Protein AF-A0A699XBU5-F1 (afdb_monomer)

Structure (mmCIF, N/CA/C/O backbone):
data_AF-A0A699XBU5-F1
#
_entry.id   AF-A0A699XBU5-F1
#
loop_
_atom_site.group_PDB
_atom_site.id
_atom_site.type_symbol
_atom_site.label_atom_id
_atom_site.label_alt_id
_atom_site.label_comp_id
_atom_site.label_asym_id
_atom_site.label_entity_id
_atom_site.label_seq_id
_atom_site.pdbx_PDB_ins_code
_atom_site.Cartn_x
_atom_site.Cartn_y
_atom_site.Cartn_z
_atom_site.occupancy
_atom_site.B_iso_or_equiv
_atom_site.auth_seq_id
_atom_site.auth_comp_id
_atom_site.auth_asym_id
_atom_site.auth_atom_id
_atom_site.pdbx_PDB_model_num
ATOM 1 N N . TYR A 1 1 ? -12.175 -11.926 5.152 1.00 63.84 1 TYR A N 1
ATOM 2 C CA . TYR A 1 1 ? -12.027 -10.549 4.654 1.00 63.84 1 TYR A CA 1
ATOM 3 C C . TYR A 1 1 ? -12.823 -10.483 3.366 1.00 63.84 1 TYR A C 1
ATOM 5 O O . TYR A 1 1 ? -12.672 -11.390 2.562 1.00 63.84 1 TYR A O 1
ATOM 13 N N . TYR A 1 2 ? -13.749 -9.534 3.260 1.00 68.44 2 TYR A N 1
ATOM 14 C CA . TYR A 1 2 ? -14.455 -9.202 2.021 1.00 68.44 2 TYR A CA 1
ATOM 15 C C . TYR A 1 2 ? -13.964 -7.795 1.672 1.00 68.44 2 TYR A C 1
ATOM 17 O O . TYR A 1 2 ? -13.997 -6.936 2.554 1.00 68.44 2 TYR A O 1
ATOM 25 N N . GLY A 1 3 ? -13.378 -7.622 0.490 1.00 72.38 3 GLY A N 1
ATOM 26 C CA . GLY A 1 3 ? -12.582 -6.451 0.118 1.00 72.38 3 GLY A CA 1
ATOM 27 C C . GLY A 1 3 ? -12.008 -6.586 -1.292 1.00 72.38 3 GLY A C 1
ATOM 28 O O . GLY A 1 3 ? -12.325 -7.548 -1.987 1.00 72.38 3 GLY A O 1
ATOM 29 N N . GLY A 1 4 ? -11.141 -5.651 -1.691 1.00 77.69 4 GLY A N 1
ATOM 30 C CA . GLY A 1 4 ? -10.569 -5.594 -3.047 1.00 77.69 4 GLY A CA 1
ATOM 31 C C . GLY A 1 4 ? -9.492 -6.633 -3.376 1.00 77.69 4 GLY A C 1
ATOM 32 O O . GLY A 1 4 ? -9.085 -6.731 -4.527 1.00 77.69 4 GLY A O 1
ATOM 33 N N . PHE A 1 5 ? -9.034 -7.426 -2.401 1.00 82.88 5 PHE A N 1
ATOM 34 C CA . PHE A 1 5 ? -7.984 -8.429 -2.609 1.00 82.88 5 PHE A CA 1
ATOM 35 C C . PHE A 1 5 ? -8.301 -9.766 -1.944 1.00 82.88 5 PHE A C 1
ATOM 37 O O . PHE A 1 5 ? -8.824 -9.817 -0.826 1.00 82.88 5 PHE A O 1
ATOM 44 N N . GLU A 1 6 ? -7.870 -10.866 -2.561 1.00 86.44 6 GLU A N 1
ATOM 45 C CA . GLU A 1 6 ? -7.743 -12.124 -1.837 1.00 86.44 6 GLU A CA 1
ATOM 46 C C . GLU A 1 6 ? -6.450 -12.149 -1.013 1.00 86.44 6 GLU A C 1
ATOM 48 O O . GLU A 1 6 ? -5.444 -11.506 -1.325 1.00 86.44 6 GLU A O 1
ATOM 53 N N . ARG A 1 7 ? -6.441 -12.946 0.062 1.00 85.38 7 ARG A N 1
ATOM 54 C CA . ARG A 1 7 ? -5.255 -13.096 0.920 1.00 85.38 7 ARG A CA 1
ATOM 55 C C . ARG A 1 7 ? -4.029 -13.566 0.128 1.00 85.38 7 ARG A C 1
ATOM 57 O O . ARG A 1 7 ? -2.927 -13.087 0.383 1.00 85.38 7 ARG A O 1
ATOM 64 N N . ALA A 1 8 ? -4.232 -14.484 -0.815 1.00 88.62 8 ALA A N 1
ATOM 65 C CA . ALA A 1 8 ? -3.166 -15.015 -1.656 1.00 88.62 8 ALA A CA 1
ATOM 66 C C . ALA A 1 8 ? -2.568 -13.943 -2.583 1.00 88.62 8 ALA A C 1
ATOM 68 O O . ALA A 1 8 ? -1.359 -13.954 -2.820 1.00 88.62 8 ALA A O 1
ATOM 69 N N . ASP A 1 9 ? -3.379 -12.995 -3.058 1.00 86.19 9 ASP A N 1
ATOM 70 C CA . ASP A 1 9 ? -2.9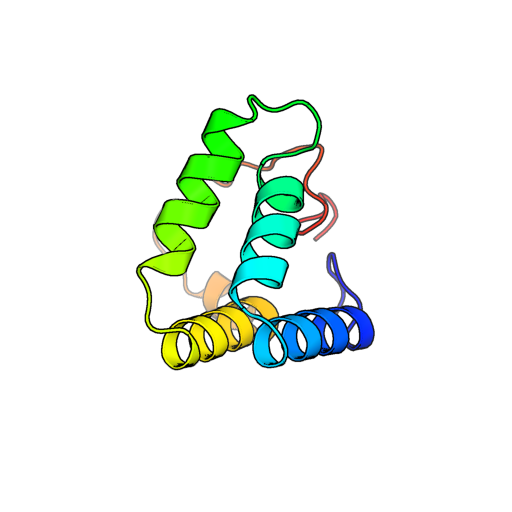06 -11.882 -3.886 1.00 86.19 9 ASP A CA 1
ATOM 71 C C . ASP A 1 9 ? -2.022 -10.941 -3.067 1.00 86.19 9 ASP A C 1
ATOM 73 O O . ASP A 1 9 ? -0.919 -10.592 -3.488 1.00 86.19 9 ASP A O 1
ATOM 77 N N . LEU A 1 10 ? -2.444 -10.602 -1.843 1.00 85.62 10 LEU A N 1
ATOM 78 C CA . LEU A 1 10 ? -1.647 -9.776 -0.930 1.00 85.62 10 LEU A CA 1
ATOM 79 C C . LEU A 1 10 ? -0.301 -10.431 -0.591 1.00 85.62 10 LEU A C 1
ATOM 81 O O . LEU A 1 10 ? 0.733 -9.766 -0.579 1.00 85.62 10 LEU A O 1
ATOM 85 N N . GLU A 1 11 ? -0.280 -11.742 -0.357 1.00 87.69 11 GLU A N 1
ATOM 86 C CA . GLU A 1 11 ? 0.960 -12.479 -0.090 1.00 87.69 11 GLU A CA 1
ATOM 87 C C . GLU A 1 11 ? 1.912 -12.482 -1.295 1.00 87.69 11 GLU A C 1
ATOM 89 O O . GLU A 1 11 ? 3.130 -12.359 -1.119 1.00 87.69 11 GLU A O 1
ATOM 94 N N . GLN A 1 12 ? 1.379 -12.543 -2.519 1.00 87.81 12 GLN A N 1
ATOM 95 C CA . GLN A 1 12 ? 2.172 -12.396 -3.741 1.00 87.81 12 GLN A CA 1
ATOM 96 C C . GLN A 1 12 ? 2.740 -10.980 -3.877 1.00 87.81 12 GLN A C 1
ATOM 98 O O . GLN A 1 12 ? 3.933 -10.829 -4.149 1.00 87.81 12 GLN A O 1
ATOM 103 N N . VAL A 1 13 ? 1.929 -9.948 -3.619 1.00 85.00 13 VAL A N 1
ATOM 104 C CA . VAL A 1 13 ? 2.362 -8.540 -3.628 1.00 85.00 13 VAL A CA 1
ATOM 105 C C . VAL A 1 13 ? 3.504 -8.319 -2.631 1.00 85.00 13 VAL A C 1
ATOM 107 O O . VAL A 1 13 ? 4.538 -7.751 -2.990 1.00 85.00 13 VAL A O 1
ATOM 110 N N . LEU A 1 14 ? 3.366 -8.820 -1.401 1.00 86.44 14 LEU A N 1
ATOM 111 C CA . LEU A 1 14 ? 4.389 -8.687 -0.360 1.00 86.44 14 LEU A CA 1
ATOM 112 C C . LEU A 1 14 ? 5.660 -9.480 -0.690 1.00 86.44 14 LEU A C 1
ATOM 114 O O . LEU A 1 14 ? 6.771 -8.998 -0.460 1.00 86.44 14 LEU A O 1
ATOM 118 N N . THR A 1 15 ? 5.521 -10.675 -1.267 1.00 89.81 15 THR A N 1
ATOM 119 C CA . THR A 1 15 ? 6.664 -11.475 -1.737 1.00 89.81 15 THR A CA 1
ATOM 120 C C . THR A 1 15 ? 7.441 -10.747 -2.830 1.00 89.81 15 THR A C 1
ATOM 122 O O . THR A 1 15 ? 8.668 -10.653 -2.756 1.00 89.81 15 THR A O 1
ATOM 125 N N . ALA A 1 16 ? 6.741 -10.182 -3.817 1.00 88.50 16 ALA A N 1
ATOM 126 C CA . ALA A 1 16 ? 7.352 -9.433 -4.910 1.00 88.50 16 ALA A CA 1
ATOM 127 C C . ALA A 1 16 ? 8.102 -8.192 -4.401 1.00 88.50 16 ALA A C 1
ATOM 129 O O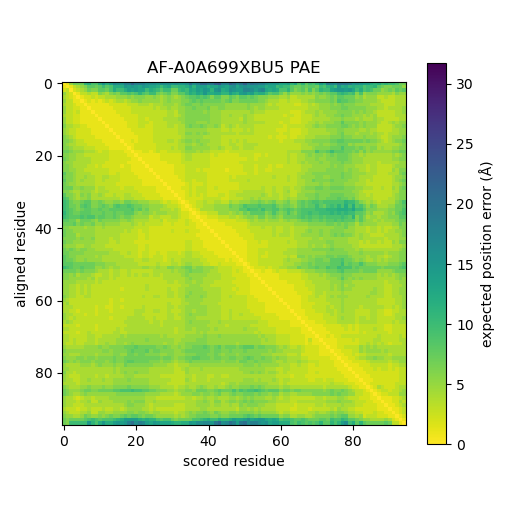 . ALA A 1 16 ? 9.237 -7.943 -4.812 1.00 88.50 16 ALA A O 1
ATOM 130 N N . MET A 1 17 ? 7.509 -7.467 -3.449 1.00 87.69 17 MET A N 1
ATOM 131 C CA . MET A 1 17 ? 8.136 -6.320 -2.790 1.00 87.69 17 MET A CA 1
ATOM 132 C C . MET A 1 17 ? 9.444 -6.696 -2.085 1.00 87.69 17 MET A C 1
ATOM 134 O O . MET A 1 17 ? 10.446 -5.999 -2.232 1.00 87.69 17 MET A O 1
ATOM 138 N N . ARG A 1 18 ? 9.455 -7.817 -1.350 1.00 85.94 18 ARG A N 1
ATOM 139 C CA . ARG A 1 18 ? 10.650 -8.317 -0.650 1.00 85.94 18 ARG A CA 1
ATOM 140 C C . ARG A 1 18 ? 11.737 -8.797 -1.617 1.00 85.94 18 ARG A C 1
ATOM 142 O O . ARG A 1 18 ? 12.916 -8.692 -1.293 1.00 85.94 18 ARG A O 1
ATOM 149 N N . ALA A 1 19 ? 11.357 -9.316 -2.785 1.00 90.19 19 ALA A N 1
ATOM 150 C CA . ALA A 1 19 ? 12.297 -9.791 -3.799 1.00 90.19 19 ALA A CA 1
ATOM 151 C C . ALA A 1 19 ? 12.963 -8.644 -4.577 1.00 90.19 19 ALA A C 1
ATOM 153 O O . ALA A 1 19 ? 14.167 -8.688 -4.828 1.00 90.19 19 ALA A O 1
ATOM 154 N N . ASN A 1 20 ? 12.197 -7.622 -4.971 1.00 89.69 20 ASN A N 1
ATOM 155 C CA . ASN A 1 20 ? 12.723 -6.442 -5.654 1.00 89.69 20 ASN A CA 1
ATOM 156 C C . ASN A 1 20 ? 11.831 -5.218 -5.408 1.00 89.69 20 ASN A C 1
ATOM 158 O O . ASN A 1 20 ? 10.874 -4.963 -6.141 1.00 89.69 20 ASN A O 1
ATOM 162 N N . TYR A 1 21 ? 12.200 -4.431 -4.398 1.00 86.88 21 TYR A N 1
ATOM 163 C CA . TYR A 1 21 ? 11.433 -3.268 -3.960 1.00 86.88 21 TYR A CA 1
ATOM 164 C C . TYR A 1 21 ? 11.251 -2.205 -5.053 1.00 86.88 21 TYR A C 1
ATOM 166 O O . TYR A 1 21 ? 10.156 -1.681 -5.214 1.00 86.88 21 TYR A O 1
ATOM 174 N N . VAL A 1 22 ? 12.287 -1.906 -5.846 1.00 87.94 22 VAL A N 1
ATOM 175 C CA . VAL A 1 22 ? 12.219 -0.858 -6.885 1.00 87.94 22 VAL A CA 1
ATOM 176 C C . VAL A 1 22 ? 11.289 -1.271 -8.027 1.00 87.94 22 VAL A C 1
ATOM 178 O O . VAL A 1 22 ? 10.454 -0.482 -8.479 1.00 87.94 22 VAL A O 1
ATOM 181 N N . GLN A 1 23 ? 11.402 -2.522 -8.479 1.00 89.50 23 GLN A N 1
ATOM 182 C CA . GLN A 1 23 ? 10.525 -3.056 -9.521 1.00 89.50 23 GLN A CA 1
ATOM 183 C C . GLN A 1 23 ? 9.074 -3.134 -9.037 1.00 89.50 23 GLN A C 1
ATOM 185 O O . GLN A 1 23 ? 8.143 -2.792 -9.775 1.00 89.50 23 GLN A O 1
ATOM 190 N N . TRP A 1 24 ? 8.886 -3.561 -7.788 1.00 90.56 24 TRP A N 1
ATOM 191 C CA . TRP A 1 24 ? 7.583 -3.570 -7.142 1.00 90.56 24 TRP A CA 1
ATOM 192 C C . TRP A 1 24 ? 6.995 -2.158 -7.062 1.00 90.56 24 TRP A C 1
ATOM 194 O O . TRP A 1 24 ? 5.887 -1.954 -7.546 1.00 90.56 24 TRP A O 1
ATOM 204 N N . ALA A 1 25 ? 7.751 -1.173 -6.569 1.00 89.06 25 ALA A N 1
ATOM 205 C CA . ALA A 1 25 ? 7.301 0.212 -6.434 1.00 89.06 25 ALA A CA 1
ATOM 206 C C . ALA A 1 25 ? 6.889 0.810 -7.785 1.00 89.06 25 ALA A C 1
ATOM 208 O O .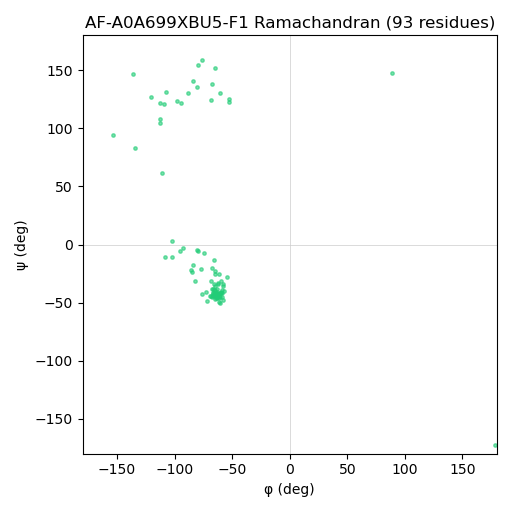 ALA A 1 25 ? 5.875 1.495 -7.870 1.00 89.06 25 ALA A O 1
ATOM 209 N N . THR A 1 26 ? 7.625 0.493 -8.853 1.00 89.06 26 THR A N 1
ATOM 210 C CA . THR A 1 26 ? 7.282 0.910 -10.223 1.00 89.06 26 THR A CA 1
ATOM 211 C C . THR A 1 26 ? 5.937 0.346 -10.664 1.00 89.06 26 THR A C 1
ATOM 213 O O . THR A 1 26 ? 5.067 1.085 -11.117 1.00 89.06 26 THR A O 1
ATOM 216 N N . THR A 1 27 ? 5.744 -0.960 -10.487 1.00 86.81 27 THR A N 1
ATOM 217 C CA . THR A 1 27 ? 4.507 -1.646 -10.885 1.00 86.81 27 THR A CA 1
ATOM 218 C C . THR A 1 27 ? 3.316 -1.158 -10.057 1.00 86.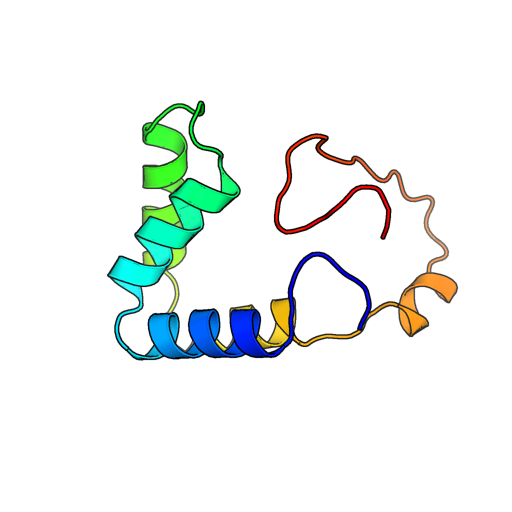81 27 THR A C 1
ATOM 220 O O . THR A 1 27 ? 2.247 -0.871 -10.593 1.00 86.81 27 THR A O 1
ATOM 223 N N . PHE A 1 28 ? 3.521 -1.018 -8.749 1.00 85.56 28 PHE A N 1
ATOM 224 C CA . PHE A 1 28 ? 2.509 -0.585 -7.798 1.00 85.56 28 PHE A CA 1
ATOM 225 C C . PHE A 1 28 ? 2.084 0.869 -8.034 1.00 85.56 28 PHE A C 1
ATOM 227 O O . PHE A 1 28 ? 0.892 1.164 -8.054 1.00 85.56 28 PHE A O 1
ATOM 234 N N . ALA A 1 29 ? 3.033 1.766 -8.314 1.00 88.12 29 ALA A N 1
ATOM 235 C CA . ALA A 1 29 ? 2.737 3.162 -8.617 1.00 88.12 29 ALA A CA 1
ATOM 236 C C . ALA A 1 29 ? 1.903 3.332 -9.895 1.00 88.12 29 ALA A C 1
ATOM 238 O O . ALA A 1 29 ? 1.008 4.171 -9.942 1.00 88.12 29 ALA A O 1
ATOM 239 N N . THR A 1 30 ? 2.161 2.540 -10.938 1.00 84.56 30 THR A N 1
ATOM 240 C CA . THR A 1 30 ? 1.334 2.570 -12.154 1.00 84.56 30 THR A CA 1
ATOM 241 C C . THR A 1 30 ? -0.082 2.062 -11.894 1.00 84.56 30 THR A C 1
ATOM 243 O O . THR A 1 30 ? -1.034 2.627 -12.428 1.00 84.56 30 THR A O 1
ATOM 246 N N . MET A 1 31 ? -0.234 1.029 -11.061 1.00 83.50 31 MET A N 1
ATOM 247 C CA . MET A 1 31 ? -1.552 0.514 -10.686 1.00 83.50 31 MET A CA 1
ATOM 248 C C . MET A 1 31 ? -2.359 1.547 -9.886 1.00 83.50 31 MET A C 1
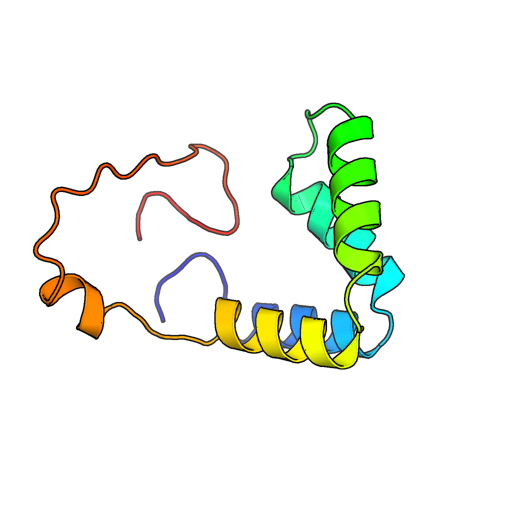ATOM 250 O O . MET A 1 31 ? -3.503 1.804 -10.245 1.00 83.50 31 MET A O 1
ATOM 254 N N . LEU A 1 32 ? -1.751 2.193 -8.883 1.00 83.69 32 LEU A N 1
ATOM 255 C CA . LEU A 1 32 ? -2.421 3.180 -8.026 1.00 83.69 32 LEU A CA 1
ATOM 256 C C . LEU A 1 32 ? -2.833 4.464 -8.751 1.00 83.69 32 LEU A C 1
ATOM 258 O O . LEU A 1 32 ? -3.914 4.989 -8.517 1.00 83.69 32 LEU A O 1
ATOM 262 N N . VAL A 1 33 ? -1.957 5.010 -9.598 1.00 87.69 33 VAL A N 1
ATOM 263 C CA . VAL A 1 33 ? -2.240 6.275 -10.300 1.00 87.69 33 VAL A CA 1
ATOM 264 C C . VAL A 1 33 ? -3.215 6.040 -11.470 1.00 87.69 33 VAL A C 1
ATOM 266 O O . VAL A 1 33 ? -3.913 6.955 -11.903 1.00 87.69 33 VAL A O 1
ATOM 269 N N . GLY A 1 34 ? -3.306 4.800 -11.956 1.00 83.31 34 GLY A N 1
ATOM 270 C CA . GLY A 1 34 ? -4.184 4.404 -13.048 1.00 83.31 34 GLY A CA 1
ATOM 271 C C . GLY A 1 34 ? -3.527 4.551 -14.422 1.00 83.31 34 GLY A C 1
ATOM 272 O O . GLY A 1 34 ? -2.719 5.442 -14.683 1.00 83.31 34 GLY A O 1
ATOM 273 N N . GLN A 1 35 ? -3.908 3.667 -15.345 1.00 77.25 35 GLN A N 1
ATOM 274 C CA . GLN A 1 35 ? -3.253 3.515 -16.656 1.00 77.25 35 GLN A CA 1
ATOM 275 C C . GLN A 1 35 ? -3.383 4.746 -17.570 1.00 77.25 35 GLN A C 1
ATOM 277 O O . GLN A 1 35 ? -2.576 4.930 -18.478 1.00 77.25 35 GLN A O 1
ATOM 282 N N . HIS A 1 36 ? -4.397 5.583 -17.337 1.00 83.06 36 HIS A N 1
ATOM 283 C CA . HIS A 1 36 ? -4.682 6.781 -18.132 1.00 83.06 36 HIS A CA 1
ATOM 284 C C . HIS A 1 36 ? -4.038 8.054 -17.567 1.00 83.06 36 HIS A C 1
ATOM 286 O O . HIS A 1 36 ? -4.176 9.127 -18.158 1.00 83.06 36 HIS A O 1
ATOM 292 N N . ALA A 1 37 ? -3.362 7.967 -16.421 1.00 85.38 37 ALA A N 1
ATOM 293 C CA . ALA A 1 37 ? -2.741 9.120 -15.798 1.00 85.38 37 ALA A CA 1
ATOM 294 C C . ALA A 1 37 ? -1.438 9.534 -16.492 1.00 85.38 37 ALA A C 1
ATOM 296 O O . ALA A 1 37 ? -0.782 8.756 -17.187 1.00 85.38 37 ALA A O 1
ATOM 297 N N . ALA A 1 38 ? -1.040 10.791 -16.280 1.00 90.38 38 ALA A N 1
ATOM 298 C CA . ALA A 1 38 ? 0.221 11.295 -16.801 1.00 90.38 38 ALA A CA 1
ATOM 299 C C . ALA A 1 38 ? 1.399 10.480 -16.223 1.00 90.38 38 ALA A C 1
ATOM 301 O O . ALA A 1 38 ? 1.504 10.374 -14.999 1.00 90.38 38 ALA A O 1
ATOM 302 N N . PRO A 1 39 ? 2.341 9.984 -17.053 1.00 87.94 39 PRO A N 1
ATOM 303 C CA . PRO A 1 39 ? 3.472 9.177 -16.582 1.00 87.94 39 PRO A CA 1
ATOM 304 C C . PRO A 1 39 ? 4.311 9.843 -15.484 1.00 87.94 39 PRO A C 1
ATOM 306 O O . PRO A 1 39 ? 4.894 9.156 -14.647 1.00 87.94 39 PRO A O 1
ATOM 309 N N . ALA A 1 40 ? 4.346 11.179 -15.467 1.00 92.62 40 ALA A N 1
ATOM 310 C CA . ALA A 1 40 ? 5.034 11.966 -14.449 1.00 9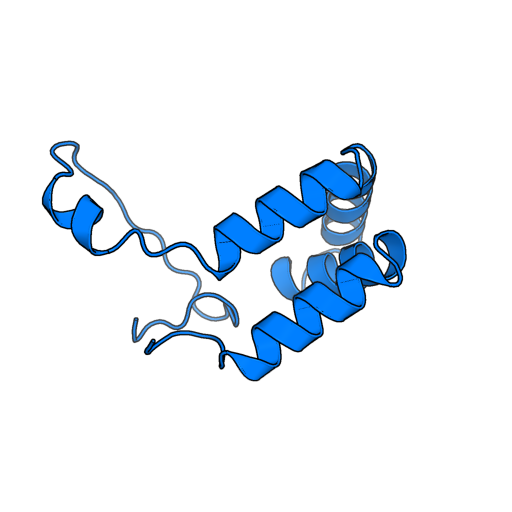2.62 40 ALA A CA 1
ATOM 311 C C . ALA A 1 40 ? 4.527 11.676 -13.024 1.00 92.62 40 ALA A C 1
ATOM 313 O O . ALA A 1 40 ? 5.331 11.653 -12.101 1.00 92.62 40 ALA A O 1
ATOM 314 N N . LEU A 1 41 ? 3.232 11.390 -12.849 1.00 92.25 41 LEU A N 1
ATOM 315 C CA . LEU A 1 41 ? 2.647 11.093 -11.537 1.00 92.25 41 LEU A CA 1
ATOM 316 C C . LEU A 1 41 ? 3.132 9.743 -10.995 1.00 92.25 41 LEU A C 1
ATOM 318 O O . LEU A 1 41 ? 3.532 9.644 -9.837 1.00 92.25 41 LEU A O 1
ATOM 322 N N . SER A 1 42 ? 3.173 8.704 -11.837 1.00 89.44 42 SER A N 1
ATOM 323 C CA . SER A 1 42 ? 3.751 7.417 -11.434 1.00 89.44 42 SER A CA 1
ATOM 324 C C . SER A 1 42 ? 5.253 7.538 -11.166 1.00 89.44 42 SER A C 1
ATOM 326 O O . SER A 1 42 ? 5.745 6.950 -10.210 1.00 89.44 42 SER A O 1
ATOM 328 N N . GLN A 1 43 ? 5.988 8.322 -11.964 1.00 91.56 43 GLN A N 1
ATOM 329 C CA . GLN A 1 43 ? 7.419 8.567 -11.739 1.00 91.56 43 GLN A CA 1
ATOM 330 C C . GLN A 1 43 ? 7.682 9.279 -10.409 1.00 91.56 43 GLN A C 1
ATOM 332 O O . GLN A 1 43 ? 8.588 8.885 -9.677 1.00 91.56 43 GLN A O 1
ATOM 337 N N . GLU A 1 44 ? 6.881 10.293 -10.081 1.00 92.56 44 GLU A N 1
ATOM 338 C CA . GLU A 1 44 ? 6.951 10.995 -8.801 1.00 92.56 44 GLU A CA 1
ATOM 339 C C . GLU A 1 44 ? 6.679 10.041 -7.635 1.00 92.56 44 GLU A C 1
ATOM 341 O O . GLU A 1 44 ? 7.451 10.001 -6.675 1.00 92.56 44 GLU A O 1
ATOM 346 N N . LEU A 1 45 ? 5.646 9.202 -7.745 1.00 90.25 45 LEU A N 1
ATOM 347 C CA . LEU A 1 45 ? 5.306 8.233 -6.707 1.00 90.25 45 LEU A CA 1
ATOM 348 C C . LEU A 1 45 ? 6.427 7.200 -6.492 1.00 90.25 45 LEU A C 1
ATOM 350 O O . LEU A 1 45 ? 6.773 6.902 -5.349 1.00 90.25 45 LEU A O 1
ATOM 354 N N . VAL A 1 46 ? 7.062 6.712 -7.564 1.00 91.25 46 VAL A N 1
ATOM 355 C CA . VAL A 1 46 ? 8.244 5.833 -7.474 1.00 91.25 46 VAL A CA 1
ATOM 356 C C . VAL A 1 46 ? 9.423 6.552 -6.821 1.00 91.25 46 VAL A C 1
ATOM 358 O O . VAL A 1 46 ? 10.083 5.989 -5.943 1.00 91.25 46 VAL A O 1
ATOM 361 N N . ALA A 1 47 ? 9.694 7.797 -7.214 1.00 91.62 47 ALA A N 1
ATOM 362 C CA . ALA A 1 47 ? 10.767 8.598 -6.629 1.00 91.62 47 ALA A CA 1
ATOM 363 C C . ALA A 1 47 ? 10.536 8.857 -5.133 1.00 91.62 47 ALA A C 1
ATOM 365 O O . ALA A 1 47 ? 11.493 8.905 -4.365 1.00 91.62 47 ALA A O 1
ATOM 366 N N . CYS A 1 48 ? 9.280 8.988 -4.705 1.00 88.75 48 CYS A N 1
ATOM 367 C CA . CYS A 1 48 ? 8.918 9.125 -3.299 1.00 88.75 48 CYS A CA 1
ATOM 368 C C . CYS A 1 48 ? 9.097 7.793 -2.547 1.00 88.75 48 CYS A C 1
ATOM 370 O O . CYS A 1 48 ? 9.770 7.738 -1.518 1.00 88.75 48 CYS A O 1
ATOM 372 N N . ALA A 1 49 ? 8.583 6.691 -3.101 1.00 86.12 49 ALA A N 1
ATOM 373 C CA . ALA A 1 49 ? 8.670 5.363 -2.490 1.00 86.12 49 ALA A CA 1
ATOM 374 C C . ALA A 1 49 ? 10.119 4.874 -2.322 1.00 86.12 49 ALA A C 1
ATOM 376 O O . ALA A 1 49 ? 10.437 4.193 -1.348 1.00 86.12 49 ALA A O 1
ATOM 377 N N . THR A 1 50 ? 11.009 5.229 -3.249 1.00 87.69 50 THR A N 1
ATOM 378 C CA . THR A 1 50 ? 12.428 4.829 -3.229 1.00 87.69 50 THR A CA 1
ATOM 379 C C . THR A 1 50 ? 13.305 5.662 -2.289 1.00 87.69 50 THR A C 1
ATOM 381 O O . THR A 1 50 ? 14.466 5.312 -2.089 1.00 87.69 50 THR A O 1
ATOM 384 N N . GLN A 1 51 ? 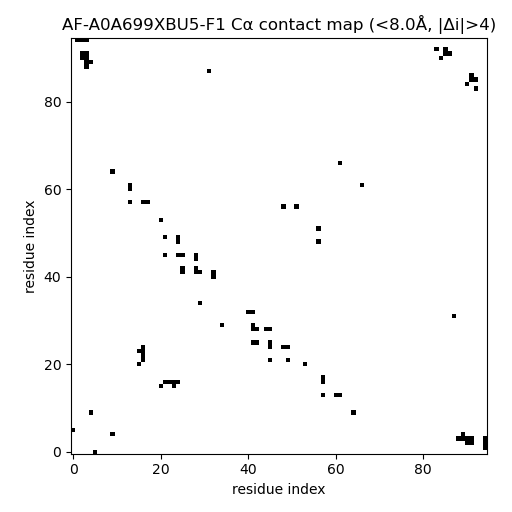12.766 6.719 -1.668 1.00 90.38 51 GLN A N 1
ATOM 385 C CA . GLN A 1 51 ? 13.452 7.472 -0.608 1.00 90.38 51 GLN A CA 1
ATOM 386 C C 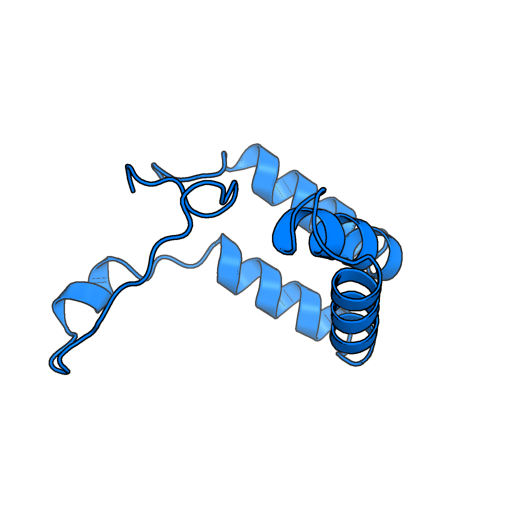. GLN A 1 51 ? 13.299 6.838 0.780 1.00 90.38 51 GLN A C 1
ATOM 388 O O . GLN A 1 51 ? 14.061 7.165 1.690 1.00 90.38 51 GLN A O 1
ATOM 393 N N . VAL A 1 52 ? 12.322 5.948 0.960 1.00 85.44 52 VAL A N 1
ATOM 394 C CA . VAL A 1 52 ? 12.096 5.235 2.221 1.00 85.44 52 VAL A CA 1
ATOM 395 C C . VAL A 1 52 ? 13.009 4.012 2.279 1.00 85.44 52 VAL A C 1
ATOM 397 O O . VAL A 1 52 ? 13.197 3.326 1.274 1.00 85.44 52 VAL A O 1
ATOM 400 N N . ASP A 1 53 ? 13.560 3.718 3.461 1.00 89.06 53 ASP A N 1
ATOM 401 C CA . ASP A 1 53 ? 14.285 2.466 3.691 1.00 89.06 53 ASP A CA 1
ATOM 402 C C . ASP A 1 53 ? 13.408 1.263 3.275 1.00 89.06 53 ASP A C 1
ATOM 404 O O . ASP A 1 53 ? 12.279 1.147 3.761 1.00 89.06 53 ASP A O 1
ATOM 408 N N . PRO A 1 54 ? 13.883 0.362 2.393 1.00 85.56 54 PRO A N 1
ATOM 409 C CA . PRO A 1 54 ? 13.056 -0.722 1.868 1.00 85.56 54 PRO A CA 1
ATOM 410 C C . PRO A 1 54 ? 12.500 -1.667 2.938 1.00 85.56 54 PRO A C 1
ATOM 412 O O . PRO A 1 54 ? 11.406 -2.202 2.765 1.00 85.56 54 PRO A O 1
ATOM 415 N N . ALA A 1 55 ? 13.220 -1.881 4.046 1.00 86.62 55 ALA A N 1
ATOM 416 C CA . ALA A 1 55 ? 12.739 -2.741 5.123 1.00 86.62 55 ALA A CA 1
ATOM 417 C C . ALA A 1 55 ? 11.611 -2.059 5.908 1.00 86.62 55 ALA A C 1
ATOM 419 O O . ALA A 1 55 ? 10.601 -2.699 6.208 1.00 86.62 55 ALA A O 1
ATOM 420 N N . LEU A 1 56 ? 11.739 -0.757 6.178 1.00 89.00 56 LEU A N 1
ATOM 421 C CA . LEU A 1 56 ? 10.664 0.039 6.771 1.00 89.00 56 LEU A CA 1
ATOM 422 C C . LEU A 1 56 ? 9.444 0.120 5.845 1.00 89.00 56 LEU A C 1
ATOM 424 O O . LEU A 1 56 ? 8.318 -0.100 6.289 1.00 89.00 56 LEU A O 1
ATOM 428 N N . ALA A 1 57 ? 9.655 0.392 4.557 1.00 86.19 57 ALA A N 1
ATOM 429 C CA . ALA A 1 57 ? 8.581 0.443 3.573 1.00 86.19 57 ALA A CA 1
ATOM 430 C C . ALA A 1 57 ? 7.828 -0.890 3.499 1.00 86.19 57 ALA A C 1
ATOM 432 O O . ALA A 1 57 ? 6.599 -0.906 3.501 1.00 86.19 57 ALA A O 1
ATOM 433 N N . ALA A 1 58 ? 8.553 -2.012 3.529 1.00 83.75 58 ALA A N 1
ATOM 434 C CA . ALA A 1 58 ? 7.941 -3.330 3.527 1.00 83.75 58 ALA A CA 1
ATOM 435 C C . ALA A 1 58 ? 7.035 -3.571 4.743 1.00 83.75 58 ALA A C 1
ATOM 437 O O . ALA A 1 58 ? 5.934 -4.100 4.594 1.00 83.75 58 ALA A O 1
ATOM 438 N N . GLN A 1 59 ? 7.468 -3.148 5.933 1.00 88.44 59 GLN A N 1
ATOM 439 C CA . GLN A 1 59 ? 6.654 -3.239 7.146 1.00 88.44 59 GLN A CA 1
ATOM 440 C C . GLN A 1 59 ? 5.402 -2.358 7.067 1.00 88.44 59 GLN A C 1
ATOM 442 O O . GLN A 1 59 ? 4.324 -2.797 7.465 1.00 88.44 59 GLN A O 1
ATOM 447 N N . LEU A 1 60 ? 5.524 -1.136 6.536 1.00 87.81 60 LEU A N 1
ATOM 448 C CA . LEU A 1 60 ? 4.392 -0.220 6.366 1.00 87.81 60 LEU A CA 1
ATOM 449 C C . LEU A 1 60 ? 3.349 -0.782 5.399 1.00 87.81 60 LEU A C 1
ATOM 451 O O . LEU A 1 60 ? 2.161 -0.768 5.707 1.00 87.81 60 LEU A O 1
ATOM 455 N N . VAL A 1 61 ? 3.792 -1.313 4.260 1.00 86.56 61 VAL A N 1
ATOM 456 C CA . VAL A 1 61 ? 2.913 -1.923 3.255 1.00 86.56 61 VAL A CA 1
ATOM 457 C C . VAL A 1 61 ? 2.214 -3.159 3.823 1.00 86.56 61 VAL A C 1
ATOM 459 O O . VAL A 1 61 ? 1.010 -3.323 3.643 1.00 86.56 61 VAL A O 1
ATOM 462 N N . GLU A 1 62 ? 2.929 -4.000 4.571 1.00 87.50 62 GLU A N 1
ATOM 463 C CA . GLU A 1 62 ? 2.339 -5.164 5.238 1.00 87.50 62 GLU A CA 1
ATOM 464 C C . GLU A 1 62 ? 1.262 -4.757 6.253 1.00 87.50 62 GLU A C 1
ATOM 466 O O . GLU A 1 62 ? 0.175 -5.328 6.255 1.00 87.50 62 GLU A O 1
ATOM 471 N N . GLN A 1 63 ? 1.512 -3.730 7.067 1.00 90.12 63 GLN A N 1
ATOM 472 C CA . GLN A 1 63 ? 0.508 -3.206 7.999 1.00 90.12 63 GLN A CA 1
ATOM 473 C C . GLN A 1 63 ? -0.686 -2.568 7.280 1.00 90.12 63 GLN A C 1
ATOM 475 O O . GLN A 1 63 ? -1.820 -2.760 7.711 1.00 90.12 63 GLN A O 1
ATOM 480 N N . ALA A 1 64 ? -0.457 -1.845 6.182 1.00 88.12 64 ALA A N 1
ATOM 481 C CA . ALA A 1 64 ? -1.523 -1.215 5.408 1.00 88.12 64 ALA A CA 1
ATOM 482 C C . ALA A 1 64 ? -2.470 -2.248 4.777 1.00 88.12 64 ALA A C 1
ATOM 484 O O . ALA A 1 64 ? -3.683 -2.069 4.825 1.00 88.12 64 ALA A O 1
ATOM 485 N N . PHE A 1 65 ? -1.933 -3.344 4.231 1.00 85.50 65 PHE A N 1
ATOM 486 C CA . PHE A 1 65 ? -2.741 -4.387 3.592 1.00 85.50 65 PHE A CA 1
ATOM 487 C C . PHE A 1 65 ? -3.348 -5.397 4.569 1.00 85.50 65 PHE A C 1
ATOM 489 O O . PHE A 1 65 ? -4.405 -5.958 4.286 1.00 85.50 65 PHE A O 1
ATOM 496 N N . LEU A 1 66 ? -2.676 -5.684 5.689 1.00 87.38 66 LEU A N 1
ATOM 497 C CA . LEU A 1 66 ? -3.112 -6.725 6.628 1.00 87.38 66 LEU A CA 1
ATOM 498 C C . LEU A 1 66 ? -3.811 -6.180 7.877 1.00 87.38 66 LEU A C 1
ATOM 500 O O . LEU A 1 66 ? -4.382 -6.964 8.639 1.00 87.38 66 LEU A O 1
ATOM 504 N N . GLY A 1 67 ? -3.756 -4.868 8.105 1.00 89.25 67 GLY A N 1
ATOM 505 C CA . GLY A 1 67 ? -4.419 -4.216 9.225 1.00 89.25 67 GLY A CA 1
ATOM 506 C C . GLY A 1 67 ? -5.941 -4.268 9.103 1.00 89.25 67 GLY A C 1
ATOM 507 O O . GLY A 1 67 ? -6.504 -4.035 8.036 1.00 89.25 67 GLY A O 1
ATOM 508 N N . ASP A 1 68 ? -6.622 -4.541 10.218 1.00 89.94 68 ASP A N 1
ATOM 509 C CA . ASP A 1 68 ? -8.080 -4.450 10.313 1.00 89.94 68 ASP A CA 1
ATOM 510 C C . ASP A 1 68 ? -8.470 -3.311 11.256 1.00 89.94 68 ASP A C 1
ATOM 512 O O . ASP A 1 68 ? -8.360 -3.424 12.481 1.00 89.94 68 ASP A O 1
ATOM 516 N N . PHE A 1 69 ? -8.916 -2.205 10.659 1.00 90.81 69 PHE A N 1
ATOM 517 C CA . PHE A 1 69 ? -9.316 -0.994 11.375 1.00 90.81 69 PHE A CA 1
ATOM 518 C C . PHE A 1 69 ? -10.841 -0.827 11.487 1.00 90.81 69 PHE A C 1
ATOM 520 O O . PHE A 1 69 ? -11.318 0.174 12.026 1.00 90.81 69 PHE A O 1
ATOM 527 N N . ARG A 1 70 ? -11.635 -1.798 11.005 1.00 90.62 70 ARG A N 1
ATOM 528 C CA . ARG A 1 70 ? -13.109 -1.729 11.033 1.00 90.62 70 ARG A CA 1
ATOM 529 C C . ARG A 1 70 ? -13.677 -1.600 12.455 1.00 90.62 70 ARG A C 1
ATOM 531 O O . ARG A 1 70 ? -14.582 -0.785 12.640 1.00 90.62 70 ARG A O 1
ATOM 538 N N . PRO A 1 71 ? -13.157 -2.306 13.484 1.00 92.56 71 PRO A N 1
ATOM 539 C CA . PRO A 1 71 ? -13.618 -2.126 14.866 1.00 92.56 71 PRO A CA 1
ATOM 540 C C . PRO A 1 71 ? -13.413 -0.708 15.430 1.00 92.56 71 PRO A C 1
ATOM 542 O O . PRO A 1 71 ? -14.119 -0.291 16.350 1.00 92.56 71 PRO A O 1
ATOM 545 N N . GLN A 1 72 ? -12.439 0.035 14.907 1.00 93.88 72 GLN A N 1
ATOM 546 C CA . GLN A 1 72 ? -12.073 1.377 15.353 1.00 93.88 72 GLN A CA 1
ATOM 547 C C . GLN A 1 72 ? -12.949 2.448 14.697 1.00 93.88 72 GLN A C 1
ATOM 549 O O . GLN A 1 72 ? -13.141 3.507 15.292 1.00 93.88 72 GLN A O 1
ATOM 554 N N . LEU A 1 73 ? -13.546 2.172 13.530 1.00 92.44 73 LEU A N 1
ATOM 555 C CA . LEU A 1 73 ? -14.428 3.120 12.837 1.00 92.44 73 LEU A CA 1
ATOM 556 C C . LEU A 1 73 ? -15.625 3.540 13.702 1.00 92.44 73 LEU A C 1
ATOM 558 O O . LEU A 1 73 ? -16.004 4.707 13.703 1.00 92.44 73 LEU A O 1
ATOM 562 N N . ALA A 1 74 ? -16.164 2.622 14.512 1.00 92.69 74 ALA A N 1
ATOM 563 C CA . ALA A 1 74 ? -17.264 2.907 15.437 1.00 92.69 74 ALA A CA 1
ATOM 564 C C . ALA A 1 74 ? -16.890 3.889 16.567 1.00 92.69 74 ALA A C 1
ATOM 566 O O . ALA A 1 74 ? -17.767 4.387 17.269 1.00 92.69 74 ALA A O 1
ATOM 567 N N . GLN A 1 75 ? -15.597 4.151 16.766 1.00 96.12 75 GLN A N 1
ATOM 568 C CA . GLN A 1 75 ? -15.081 5.039 17.809 1.00 96.12 75 GLN A CA 1
ATOM 569 C C . GLN A 1 75 ? -14.832 6.462 17.286 1.00 96.12 75 GLN A C 1
ATOM 571 O O . GLN A 1 75 ? -14.498 7.350 18.072 1.00 96.12 75 GLN A O 1
ATOM 576 N N . LEU A 1 76 ? -14.984 6.696 15.977 1.00 95.69 76 LEU A N 1
ATOM 577 C CA . LEU A 1 76 ? -14.779 8.006 15.366 1.00 95.69 76 LEU A CA 1
ATOM 578 C C . LEU A 1 76 ? -15.875 8.986 15.807 1.00 95.69 76 LEU A C 1
ATOM 580 O O . LEU A 1 76 ? -17.064 8.740 15.631 1.00 95.69 76 LEU A O 1
ATOM 584 N N . GLN A 1 77 ? -15.457 10.122 16.365 1.00 96.81 77 GLN A N 1
ATOM 585 C CA . GLN A 1 77 ? -16.357 11.194 16.822 1.00 96.81 77 GLN A CA 1
ATOM 586 C C . GLN A 1 77 ? -16.303 12.438 15.928 1.00 96.81 77 GLN A C 1
ATOM 588 O O . GLN A 1 77 ? -17.118 13.348 16.068 1.00 96.81 77 GLN A O 1
ATOM 593 N N . VAL A 1 78 ? -15.324 12.498 15.024 1.00 97.44 78 VAL A N 1
ATOM 594 C 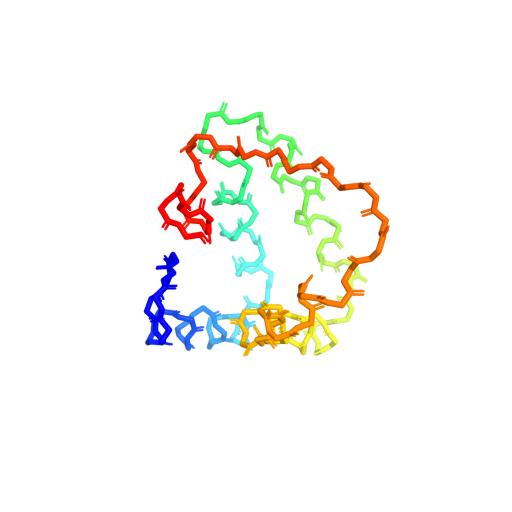CA . VAL A 1 78 ? -15.103 13.643 14.140 1.00 97.44 78 VAL A CA 1
ATOM 595 C C . VAL A 1 78 ? -15.932 13.458 12.865 1.00 97.44 78 VAL A C 1
ATOM 597 O O . VAL A 1 78 ? -15.839 12.394 12.245 1.00 97.44 78 VAL A O 1
ATOM 600 N N . PRO A 1 79 ? -16.717 14.468 12.435 1.00 96.62 79 PRO A N 1
ATOM 601 C CA . PRO A 1 79 ? -17.394 14.432 11.144 1.00 96.62 79 PRO A CA 1
ATOM 602 C C . PRO A 1 79 ? -16.397 14.129 10.024 1.00 96.62 79 PRO A C 1
ATOM 604 O O . PRO A 1 79 ? -15.406 14.838 9.860 1.00 96.62 79 PRO A O 1
ATOM 607 N N . THR A 1 80 ? -16.654 13.059 9.277 1.00 95.50 80 THR A N 1
ATOM 608 C CA . THR A 1 80 ? -15.732 12.532 8.268 1.00 95.50 80 THR A CA 1
ATOM 609 C C . THR A 1 80 ? -16.420 12.535 6.909 1.00 95.50 80 THR A C 1
ATOM 611 O O . THR A 1 80 ? -17.522 12.008 6.771 1.00 95.50 80 THR A O 1
ATOM 614 N N . LEU A 1 81 ? -15.774 13.137 5.910 1.00 96.12 81 LEU A N 1
ATOM 615 C CA . LEU A 1 81 ? -16.173 13.040 4.509 1.00 96.12 81 LEU A CA 1
ATOM 616 C C . LEU A 1 81 ? -15.377 11.907 3.861 1.00 96.12 81 LEU A C 1
ATOM 618 O O . LEU A 1 81 ? -14.149 11.954 3.856 1.00 96.12 81 LEU A O 1
ATOM 622 N N . VAL A 1 82 ? -16.074 10.918 3.308 1.00 93.06 82 VAL A N 1
ATOM 623 C CA . VAL A 1 82 ? -15.462 9.831 2.534 1.00 93.06 82 VAL A CA 1
ATOM 624 C C . VAL A 1 82 ? -15.596 10.168 1.052 1.00 93.06 82 VAL A C 1
ATOM 626 O O . VAL A 1 82 ? -16.702 10.417 0.574 1.00 93.06 82 VAL A O 1
ATOM 629 N N . LEU A 1 83 ? -14.468 10.211 0.344 1.00 93.75 83 LEU A N 1
ATOM 630 C CA . LEU A 1 83 ? -14.413 10.384 -1.106 1.00 93.75 83 LEU A CA 1
ATOM 631 C C . LEU A 1 83 ? -13.960 9.066 -1.725 1.00 93.75 83 LEU A C 1
ATOM 633 O O . LEU A 1 83 ? -12.877 8.586 -1.401 1.00 93.75 83 LEU A O 1
ATOM 637 N N . GLN A 1 84 ? -14.796 8.507 -2.596 1.00 90.19 84 GLN A N 1
ATOM 638 C CA . GLN A 1 84 ? -14.561 7.228 -3.255 1.00 90.19 84 GLN A CA 1
ATOM 639 C C . GLN A 1 84 ? -14.213 7.454 -4.727 1.00 90.19 84 GLN A C 1
ATOM 641 O O . GLN A 1 84 ? -14.914 8.182 -5.435 1.00 90.19 84 GLN A O 1
ATOM 646 N N . CYS A 1 85 ? -13.137 6.819 -5.183 1.00 87.75 85 CYS A N 1
ATOM 647 C CA . CYS A 1 85 ? -12.806 6.728 -6.600 1.00 87.75 85 CYS A CA 1
ATOM 648 C C . CYS A 1 85 ? -13.646 5.617 -7.243 1.00 87.75 85 CYS A C 1
ATOM 650 O O . CYS A 1 85 ? -13.757 4.532 -6.681 1.00 87.75 85 CYS A O 1
ATOM 652 N N . HIS A 1 86 ? -14.221 5.876 -8.418 1.00 85.19 86 HIS A N 1
ATOM 653 C CA . HIS A 1 86 ? -15.035 4.876 -9.122 1.00 85.19 86 HIS A CA 1
ATOM 654 C C . HIS A 1 86 ? -14.195 3.680 -9.600 1.00 85.19 86 HIS A C 1
ATOM 656 O O . HIS A 1 86 ? -14.592 2.532 -9.448 1.00 85.19 86 HIS A O 1
ATOM 662 N N . ASP A 1 87 ? -13.000 3.961 -10.126 1.00 82.94 87 ASP A N 1
ATOM 663 C CA . ASP A 1 87 ? -12.106 2.969 -10.729 1.00 82.94 87 ASP A CA 1
ATOM 664 C C . ASP A 1 87 ? -10.853 2.751 -9.862 1.00 82.94 87 ASP A C 1
ATOM 666 O O . ASP A 1 87 ? -9.731 3.025 -10.296 1.00 82.94 87 ASP A O 1
ATOM 670 N N . ASP A 1 88 ? -11.039 2.292 -8.620 1.00 84.31 88 ASP A N 1
ATOM 671 C CA . ASP A 1 88 ? -9.940 1.936 -7.711 1.00 84.31 88 ASP A CA 1
ATOM 672 C C . ASP A 1 88 ? -9.916 0.420 -7.435 1.00 84.31 88 ASP A C 1
ATOM 674 O O . ASP A 1 88 ? -10.767 -0.093 -6.704 1.00 84.31 88 ASP A O 1
ATOM 678 N N . PRO A 1 89 ? -8.941 -0.330 -7.988 1.00 78.00 89 PRO A N 1
ATOM 679 C CA . PRO A 1 89 ? -8.863 -1.775 -7.787 1.00 78.00 89 PRO A CA 1
ATOM 680 C C . PRO A 1 89 ? -8.532 -2.167 -6.340 1.00 78.00 89 PRO A C 1
ATOM 682 O O . PRO A 1 89 ? -8.775 -3.308 -5.955 1.00 78.00 89 PRO A O 1
ATOM 685 N N . ALA A 1 90 ? -7.966 -1.260 -5.537 1.00 80.00 90 ALA A N 1
ATOM 686 C CA . ALA A 1 90 ? -7.650 -1.528 -4.141 1.00 80.00 90 ALA A CA 1
ATOM 687 C C . ALA A 1 90 ? -8.834 -1.262 -3.197 1.00 80.00 90 ALA A C 1
ATOM 689 O O . ALA A 1 90 ? -8.867 -1.822 -2.097 1.00 80.00 90 ALA A O 1
ATOM 690 N N . VAL A 1 91 ? -9.799 -0.437 -3.619 1.00 87.19 91 VAL A N 1
ATOM 691 C CA . VAL A 1 91 ? -10.947 -0.000 -2.811 1.00 87.19 91 VAL A CA 1
ATOM 692 C C . VAL A 1 91 ? -12.242 -0.094 -3.640 1.00 87.19 91 VAL A C 1
ATOM 694 O O . VAL A 1 91 ? -12.669 0.908 -4.209 1.00 87.19 91 VAL A O 1
ATOM 697 N N . PRO A 1 92 ? -12.876 -1.278 -3.735 1.00 83.94 92 PRO A N 1
ATOM 698 C CA . PRO A 1 92 ? -14.148 -1.443 -4.445 1.00 83.94 92 PRO A CA 1
ATOM 699 C C . PRO A 1 92 ? -15.294 -0.660 -3.783 1.00 83.94 92 PRO A C 1
ATOM 701 O O . PRO A 1 92 ? -15.305 -0.502 -2.569 1.00 83.94 92 PRO A O 1
ATOM 704 N N . GLU A 1 93 ? -16.306 -0.236 -4.550 1.00 84.06 93 GLU A N 1
ATOM 705 C CA . GLU A 1 93 ? -17.440 0.554 -4.021 1.00 84.06 93 GLU A CA 1
ATOM 706 C C . GLU A 1 93 ? -18.323 -0.203 -3.012 1.00 84.06 93 GLU A C 1
ATOM 708 O O . GLU A 1 93 ? -19.018 0.406 -2.199 1.00 84.06 93 GLU A O 1
ATOM 713 N N . GLU A 1 94 ? -18.351 -1.531 -3.092 1.00 77.62 94 GLU A N 1
ATOM 714 C CA . GLU A 1 94 ? -19.217 -2.393 -2.280 1.00 77.62 94 GLU A CA 1
ATOM 715 C C . GLU A 1 94 ? -18.714 -2.663 -0.851 1.00 77.62 94 GLU A C 1
ATOM 717 O O . GLU A 1 94 ? -19.414 -3.335 -0.083 1.00 77.62 94 GLU A O 1
ATOM 722 N N . VAL A 1 95 ? -17.513 -2.186 -0.501 1.00 64.00 95 VAL A N 1
ATOM 723 C CA . VAL A 1 95 ? -16.818 -2.452 0.774 1.00 64.00 95 VAL A CA 1
ATOM 724 C C . VAL A 1 95 ? -16.403 -1.188 1.499 1.00 64.00 95 VAL A C 1
ATOM 726 O O . VAL A 1 95 ? -16.532 -1.208 2.746 1.00 64.00 95 VAL A O 1
#

Foldseek 3Di:
DPFLDDPVVLVVLLVVCVVPVLVSLLVVLCLQCDVPDDVVSSVVSSVVSVVDDSVVSSVVSCCVLVPDCPVVVVVDPDDDDDDDDPPRSRGHPVD

Organism: Tanacetum cinerariifolium (NCBI:txid118510)

Sequence (95 aa):
YYGGFERADLEQVLTAMRANYVQWATTFATMLVGQHAAPALSQELVACATQVDPALAAQLVEQAFLGDFRPQLAQLQVPTLVLQCHDDPAVPEEV

pLDDT: mean 87.23, std 5.93, range [63.84, 97.44]

Mean predicted aligned error: 4.38 Å

Radius of gyration: 14.9 Å; Cα contacts (8 Å, |Δi|>4): 50; chains: 1; bounding box: 34×29×36 Å

Secondary structure (DSSP, 8-state):
--SSS-HHHHHHHHHHHHH-HHHHHHHHHHHHH-TTS-HHHHHHHHHHHTTS-HHHHHHHHHHHHH---HHHHTT--S-------TT-TTS-TT-

Solvent-accessible surface area (backbone atoms only — not comparable to full-atom values): 5972 Å² total; per-residue (Å²): 136,86,66,52,65,55,73,69,55,54,53,49,54,53,50,45,34,74,73,38,49,70,65,35,39,49,54,50,26,41,62,73,63,36,90,86,47,66,68,67,58,30,52,50,46,29,59,56,58,69,71,45,58,68,70,60,49,50,52,51,52,50,47,67,73,70,56,83,62,70,83,55,59,81,70,64,82,70,94,77,86,87,85,82,61,91,90,35,75,77,53,47,92,93,104

InterPro domains:
  IPR029058 Alpha/Beta hydrolase fold [G3DSA:3.40.50.1820] (1-95)
  IPR029058 Alpha/Beta hydrolase fold [SSF53474] (5-94)

Nearest PDB structures (foldseek):
  1wom-assembly2_B  TM=9.355E-01  e=2.815E-04  Bacillus subtilis
  1wpr-assembly2_B  TM=9.342E-01  e=3.551E-04  Bacillus subtilis
  3qvm-assembly1_A  TM=9.406E-01  e=5.652E-04  Oleispira antarctica
  8tmx-assembly1_B  TM=9.248E-01  e=1.380E-02  Castilleja foliolosa
  5cbk-assembly1_A  TM=8.892E-01  e=8.672E-03  Striga hermonthica